Protein AF-A0A1H5UG19-F1 (afdb_monomer_lite)

Radius of gyration: 12.98 Å; chains: 1; bounding box: 30×17×34 Å

Sequence (73 aa):
MILFLLLNAAFLGSFVWLSLTGASLAVWAVWIVLWLAADYATMWLTGYAPPAWAFALAIAILAALWGGLALYT

pLDDT: mean 83.81, std 8.46, range [52.31, 91.88]

Foldseek 3Di:
DVQLVVLVVVLVVVLVVCLVVVHDPVVVVVSLVVSVVSNVVVCVVPVDDDDPVVSVVVVVVSCCVSVVSVVVD

Structure (mmCIF, N/CA/C/O backbone):
data_AF-A0A1H5UG19-F1
#
_entry.id   AF-A0A1H5UG19-F1
#
loop_
_atom_site.group_PDB
_atom_site.id
_atom_site.type_symbol
_atom_site.label_atom_id
_atom_site.label_alt_id
_atom_site.label_comp_id
_atom_site.label_asym_id
_atom_site.label_entity_id
_atom_site.label_seq_id
_atom_site.pdbx_PDB_ins_code
_atom_site.Cartn_x
_atom_site.Cartn_y
_atom_site.Cartn_z
_atom_site.occupancy
_atom_site.B_iso_or_equiv
_atom_site.auth_seq_id
_atom_site.auth_comp_id
_atom_site.auth_asym_id
_atom_site.auth_atom_id
_atom_site.pdbx_PDB_model_num
ATOM 1 N N . MET A 1 1 ? -8.551 5.430 14.344 1.00 75.62 1 MET A N 1
ATOM 2 C CA . MET A 1 1 ? -8.105 6.524 13.446 1.00 75.62 1 MET A CA 1
ATOM 3 C C . MET A 1 1 ? -6.587 6.650 13.343 1.00 75.62 1 MET A C 1
ATOM 5 O O . MET A 1 1 ? -6.098 6.546 12.232 1.00 75.62 1 MET A O 1
ATOM 9 N N . ILE A 1 2 ? -5.824 6.824 14.433 1.00 85.69 2 ILE A N 1
ATOM 10 C CA . ILE A 1 2 ? -4.358 7.012 14.322 1.00 85.69 2 ILE A CA 1
ATOM 11 C C . ILE A 1 2 ? -3.635 5.826 13.659 1.00 85.69 2 ILE A C 1
ATOM 13 O O . ILE A 1 2 ? -2.803 6.037 12.788 1.00 85.69 2 ILE A O 1
ATOM 17 N N . LEU A 1 3 ? -4.024 4.587 13.989 1.00 84.94 3 LEU A N 1
ATOM 18 C CA . LEU A 1 3 ? -3.456 3.376 13.386 1.00 84.94 3 LEU A CA 1
ATOM 19 C C . LEU A 1 3 ? -3.664 3.330 11.864 1.00 84.94 3 LEU A C 1
ATOM 21 O O . LEU A 1 3 ? -2.726 3.057 11.130 1.00 84.94 3 LEU A O 1
ATOM 25 N N . PHE A 1 4 ? -4.867 3.675 11.399 1.00 84.00 4 PHE A N 1
ATOM 26 C CA . PHE A 1 4 ? -5.202 3.759 9.974 1.00 84.00 4 PHE A CA 1
ATOM 27 C C . PHE A 1 4 ? -4.326 4.780 9.239 1.00 84.00 4 PHE A C 1
ATOM 29 O O . PHE A 1 4 ? -3.795 4.489 8.170 1.00 84.00 4 PHE A O 1
ATOM 36 N N . LEU A 1 5 ? -4.123 5.958 9.836 1.00 84.81 5 LEU A N 1
ATOM 37 C CA . LEU A 1 5 ? -3.285 7.006 9.252 1.00 84.81 5 LEU A CA 1
ATOM 38 C C . LEU A 1 5 ? -1.810 6.597 9.187 1.00 84.81 5 LEU A C 1
ATOM 40 O O . LEU A 1 5 ? -1.167 6.802 8.162 1.00 84.81 5 LEU A O 1
ATOM 44 N N . LEU A 1 6 ? -1.283 5.995 10.258 1.00 89.62 6 LEU A N 1
ATOM 45 C CA . LEU A 1 6 ? 0.102 5.517 10.302 1.00 89.62 6 LEU A CA 1
ATOM 46 C C . LEU A 1 6 ? 0.352 4.414 9.271 1.00 89.62 6 LEU A C 1
ATOM 48 O O . LEU A 1 6 ? 1.375 4.432 8.589 1.00 89.62 6 LEU A O 1
ATOM 52 N N . LEU A 1 7 ? -0.599 3.490 9.126 1.00 89.50 7 LEU A N 1
ATOM 53 C CA . LEU A 1 7 ? -0.522 2.412 8.150 1.00 89.50 7 LEU A CA 1
ATOM 54 C C . LEU A 1 7 ? -0.502 2.969 6.721 1.00 89.50 7 LEU A C 1
ATOM 56 O O . LEU A 1 7 ? 0.412 2.667 5.958 1.00 89.50 7 LEU A O 1
ATOM 60 N N . ASN A 1 8 ? -1.432 3.868 6.388 1.00 88.19 8 ASN A N 1
ATOM 61 C CA . ASN A 1 8 ? -1.485 4.501 5.069 1.00 88.19 8 ASN A CA 1
ATOM 62 C C . ASN A 1 8 ? -0.243 5.355 4.762 1.00 88.19 8 ASN A C 1
ATOM 64 O O . ASN A 1 8 ? 0.250 5.336 3.634 1.00 88.19 8 ASN A O 1
ATOM 68 N N . ALA A 1 9 ? 0.318 6.051 5.755 1.00 90.00 9 ALA A N 1
ATOM 69 C CA . ALA A 1 9 ? 1.570 6.789 5.589 1.00 90.00 9 ALA A CA 1
ATOM 70 C C . ALA A 1 9 ? 2.758 5.857 5.292 1.00 90.00 9 ALA A C 1
ATOM 72 O O . ALA A 1 9 ? 3.562 6.147 4.403 1.00 90.00 9 ALA A O 1
ATOM 73 N N . ALA A 1 10 ? 2.853 4.722 5.992 1.00 91.88 10 ALA A N 1
ATOM 74 C CA . ALA A 1 10 ? 3.885 3.718 5.738 1.00 91.88 10 ALA A CA 1
ATOM 75 C C . ALA A 1 10 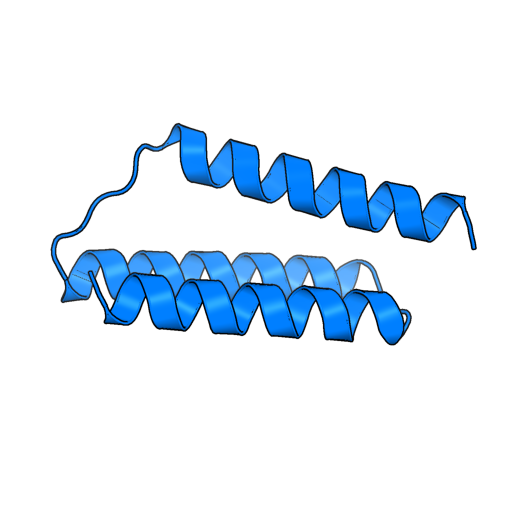? 3.755 3.117 4.329 1.00 91.88 10 ALA A C 1
ATOM 77 O O . ALA A 1 10 ? 4.753 2.999 3.612 1.00 91.88 10 ALA A O 1
ATOM 78 N N . PHE A 1 11 ? 2.527 2.811 3.897 1.00 91.44 11 PHE A N 1
ATOM 79 C CA . PHE A 1 11 ? 2.273 2.333 2.540 1.00 91.44 11 PHE A CA 1
ATOM 80 C C . PHE A 1 11 ? 2.676 3.371 1.491 1.00 91.44 11 PHE A C 1
ATOM 82 O O . PHE A 1 11 ? 3.443 3.037 0.588 1.00 91.44 11 PHE A O 1
ATOM 89 N N . LEU A 1 12 ? 2.294 4.639 1.647 1.00 89.50 12 LEU A N 1
ATOM 90 C CA . LEU A 1 12 ? 2.709 5.693 0.719 1.00 89.50 12 LEU A CA 1
ATOM 91 C C . LEU A 1 12 ? 4.241 5.828 0.629 1.00 89.50 12 LEU A C 1
ATOM 93 O O . LEU A 1 12 ? 4.786 5.924 -0.470 1.00 89.50 12 LEU A O 1
ATOM 97 N N . GLY A 1 13 ? 4.949 5.765 1.761 1.00 90.94 13 GLY A N 1
ATOM 98 C CA . GLY A 1 13 ? 6.416 5.766 1.777 1.00 90.94 13 GLY A CA 1
ATOM 99 C C . GLY A 1 13 ? 7.017 4.584 1.007 1.00 90.94 13 GLY A C 1
ATOM 100 O O . GLY A 1 13 ? 7.942 4.759 0.212 1.00 90.94 13 GLY A O 1
ATOM 101 N N . SER A 1 14 ? 6.451 3.386 1.174 1.00 89.94 14 SER A N 1
ATOM 102 C CA . SER A 1 14 ? 6.890 2.197 0.432 1.00 89.94 14 SER A CA 1
ATOM 103 C C . SER A 1 14 ? 6.563 2.254 -1.067 1.00 89.94 14 SER A C 1
ATOM 105 O O . SER A 1 14 ? 7.352 1.758 -1.866 1.00 89.94 14 SER A O 1
ATOM 107 N N . PHE A 1 15 ? 5.470 2.912 -1.472 1.00 88.38 15 PHE A N 1
ATOM 108 C CA . PHE A 1 15 ? 5.145 3.146 -2.884 1.00 88.38 15 PHE A CA 1
ATOM 109 C C . PHE A 1 15 ? 6.198 4.024 -3.570 1.00 88.38 15 PHE A C 1
ATOM 111 O O . PHE A 1 15 ? 6.643 3.712 -4.677 1.00 88.38 15 PHE A O 1
ATOM 118 N N . VAL A 1 16 ? 6.637 5.096 -2.900 1.00 86.25 16 VAL A N 1
ATOM 119 C CA . VAL A 1 16 ? 7.724 5.953 -3.399 1.00 86.25 16 VAL A CA 1
ATOM 120 C C . VAL A 1 16 ? 9.006 5.136 -3.549 1.00 86.25 16 VAL A C 1
ATOM 122 O O . VAL A 1 16 ? 9.640 5.176 -4.600 1.00 86.25 16 VAL A O 1
ATOM 125 N N . TRP A 1 17 ? 9.357 4.333 -2.543 1.00 88.00 17 TRP A N 1
ATOM 126 C CA . TRP A 1 17 ? 10.533 3.464 -2.609 1.00 88.00 17 TRP A CA 1
ATOM 127 C C . TRP A 1 17 ? 10.460 2.441 -3.759 1.00 88.00 17 TRP A C 1
ATOM 129 O O . TRP A 1 17 ? 11.427 2.290 -4.507 1.00 88.00 17 TRP A O 1
ATOM 139 N N . LEU A 1 18 ? 9.312 1.785 -3.965 1.00 86.94 18 LEU A N 1
ATOM 140 C CA . LEU A 1 18 ? 9.101 0.852 -5.083 1.00 86.94 18 LEU A CA 1
ATOM 141 C C . LEU A 1 18 ? 9.219 1.538 -6.449 1.00 86.94 18 LEU A C 1
ATOM 143 O O . LEU A 1 18 ? 9.792 0.976 -7.381 1.00 86.94 18 LEU A O 1
ATOM 147 N N . SER A 1 19 ? 8.708 2.763 -6.557 1.00 82.44 19 SER A N 1
ATOM 148 C CA . SER A 1 19 ? 8.774 3.558 -7.785 1.00 82.44 19 SER A CA 1
ATOM 149 C C . SER A 1 19 ? 10.213 3.957 -8.136 1.00 82.44 19 SER A C 1
ATOM 151 O O . SER A 1 19 ? 10.591 3.939 -9.302 1.00 82.44 19 SER A O 1
ATOM 153 N N . LEU A 1 20 ? 11.040 4.258 -7.131 1.00 84.06 20 LEU A N 1
ATOM 154 C CA . LEU A 1 20 ? 12.448 4.633 -7.316 1.00 84.06 20 LEU A CA 1
ATOM 155 C C . LEU A 1 20 ? 13.375 3.441 -7.589 1.00 84.06 20 LEU A C 1
ATOM 157 O O . LEU A 1 20 ? 14.462 3.620 -8.130 1.00 84.06 20 LEU A O 1
ATOM 161 N N . THR A 1 21 ? 12.975 2.233 -7.195 1.00 85.75 21 THR A N 1
ATOM 162 C CA . THR A 1 21 ? 13.792 1.015 -7.330 1.00 85.75 21 THR A CA 1
ATOM 163 C C . THR A 1 21 ? 13.528 0.242 -8.622 1.00 85.75 21 THR A C 1
ATOM 165 O O . THR A 1 21 ? 14.170 -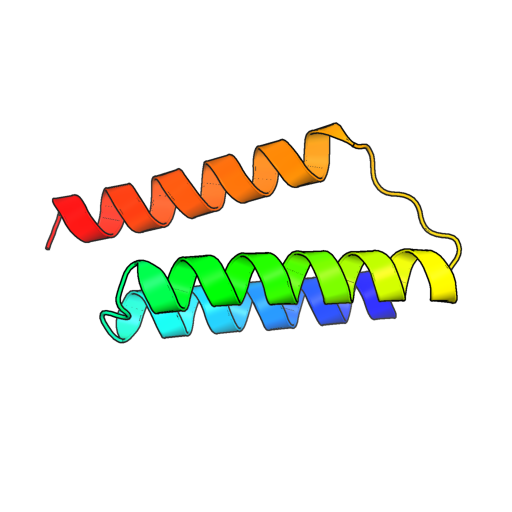0.780 -8.855 1.00 85.75 21 THR A O 1
ATOM 168 N N . GLY A 1 22 ? 12.607 0.711 -9.473 1.00 74.94 22 GLY A N 1
ATOM 169 C CA . GLY A 1 22 ? 12.255 0.029 -10.722 1.00 74.94 22 GLY A CA 1
ATOM 170 C C . GLY A 1 22 ? 11.592 -1.332 -10.492 1.00 74.94 22 GLY A C 1
ATOM 171 O O . GLY A 1 22 ? 11.797 -2.264 -11.270 1.00 74.94 22 GLY A O 1
ATOM 172 N N . ALA A 1 23 ? 10.837 -1.478 -9.397 1.00 82.44 23 ALA A N 1
ATOM 173 C CA . ALA A 1 23 ? 10.174 -2.730 -9.055 1.00 82.44 23 ALA A CA 1
ATOM 174 C C . ALA A 1 23 ? 9.237 -3.207 -10.182 1.00 82.44 23 ALA A C 1
ATOM 176 O O . ALA A 1 23 ? 8.536 -2.414 -10.812 1.00 82.44 23 ALA A O 1
ATOM 177 N N . SER A 1 24 ? 9.207 -4.522 -10.423 1.00 85.06 24 SER A N 1
ATOM 178 C CA . SER A 1 24 ? 8.381 -5.103 -11.485 1.00 85.06 24 SER A CA 1
ATOM 179 C C . SER A 1 24 ? 6.882 -4.962 -11.199 1.00 85.06 24 SER A C 1
ATOM 181 O O . SER A 1 24 ? 6.452 -4.873 -10.045 1.00 85.06 24 SER A O 1
ATOM 183 N N . LEU A 1 25 ? 6.063 -5.044 -12.254 1.00 80.75 25 LEU A N 1
ATOM 184 C CA . LEU A 1 25 ? 4.600 -5.009 -12.141 1.00 80.75 25 LEU A CA 1
ATOM 185 C C . LEU A 1 25 ? 4.057 -6.081 -11.177 1.00 80.75 25 LEU A C 1
ATOM 187 O O . LEU A 1 25 ? 3.096 -5.837 -10.453 1.00 80.75 25 LEU A O 1
ATOM 191 N N . ALA A 1 26 ? 4.688 -7.259 -11.133 1.00 85.69 26 ALA A N 1
ATOM 192 C CA . ALA A 1 26 ? 4.298 -8.334 -10.224 1.00 85.69 26 ALA A CA 1
ATOM 193 C C . ALA A 1 26 ? 4.511 -7.947 -8.751 1.00 85.69 26 ALA A C 1
ATOM 195 O O . ALA A 1 26 ? 3.637 -8.184 -7.920 1.00 85.69 26 ALA A O 1
ATOM 196 N N . VAL A 1 27 ? 5.643 -7.309 -8.432 1.00 88.50 27 VAL A N 1
ATOM 197 C CA . VAL A 1 27 ? 5.925 -6.808 -7.077 1.00 88.50 27 VAL A CA 1
ATOM 198 C C . VAL A 1 27 ? 4.926 -5.718 -6.696 1.00 88.50 27 VAL A C 1
ATOM 200 O O . VAL A 1 27 ? 4.402 -5.725 -5.584 1.00 88.50 27 VAL A O 1
ATOM 203 N N . TRP A 1 28 ? 4.605 -4.825 -7.633 1.00 86.62 28 TRP A N 1
ATOM 204 C CA . TRP A 1 28 ? 3.613 -3.774 -7.421 1.00 86.62 28 TRP A CA 1
ATOM 205 C C . TRP A 1 28 ? 2.205 -4.332 -7.154 1.00 86.62 28 TRP A C 1
ATOM 207 O O . TRP A 1 28 ? 1.524 -3.894 -6.226 1.00 86.62 28 TRP A O 1
ATOM 217 N N . ALA A 1 29 ? 1.786 -5.358 -7.901 1.00 84.19 29 ALA A N 1
ATOM 218 C CA . ALA A 1 29 ? 0.502 -6.024 -7.692 1.00 84.19 29 ALA A CA 1
ATOM 219 C C . ALA A 1 29 ? 0.414 -6.692 -6.308 1.00 8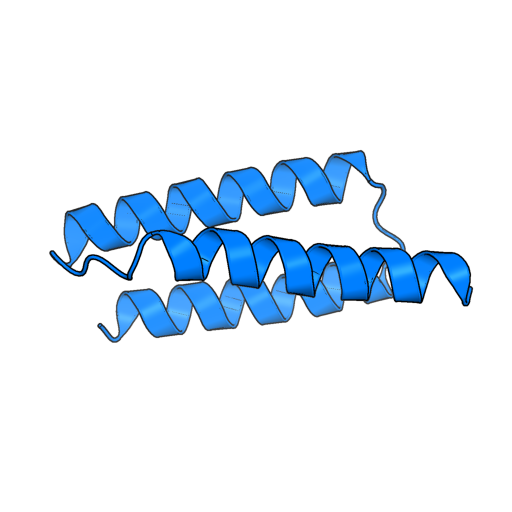4.19 29 ALA A C 1
ATOM 221 O O . ALA A 1 29 ? -0.579 -6.519 -5.602 1.00 84.19 29 ALA A O 1
ATOM 222 N N . VAL A 1 30 ? 1.467 -7.406 -5.890 1.00 91.31 30 VAL A N 1
ATOM 223 C CA . VAL A 1 30 ? 1.545 -8.002 -4.544 1.00 91.31 30 VAL A CA 1
ATOM 224 C C . VAL A 1 30 ? 1.478 -6.919 -3.468 1.00 91.31 30 VAL A C 1
ATOM 226 O O . VAL A 1 30 ? 0.760 -7.075 -2.481 1.00 91.31 30 VAL A O 1
ATOM 229 N N . TRP A 1 31 ? 2.177 -5.803 -3.671 1.00 91.88 31 TRP A N 1
ATOM 230 C CA . TRP A 1 31 ? 2.177 -4.681 -2.739 1.00 91.88 31 TRP A CA 1
ATOM 231 C C . TRP A 1 31 ? 0.772 -4.097 -2.516 1.00 91.88 31 TRP A C 1
ATOM 233 O O . TRP A 1 31 ? 0.377 -3.908 -1.364 1.00 91.88 31 TRP A O 1
ATOM 243 N N . ILE A 1 32 ? -0.023 -3.899 -3.576 1.00 88.38 32 ILE A N 1
ATOM 244 C CA . ILE A 1 32 ? -1.416 -3.428 -3.443 1.00 88.38 32 ILE A CA 1
ATOM 245 C C . ILE A 1 32 ? -2.265 -4.400 -2.630 1.00 88.38 32 ILE A C 1
ATOM 247 O O . ILE A 1 32 ? -3.042 -3.973 -1.777 1.00 88.38 32 ILE A O 1
ATOM 251 N N . VAL A 1 33 ? -2.133 -5.703 -2.883 1.00 91.25 33 VAL A N 1
ATOM 252 C CA . VAL A 1 33 ? -2.906 -6.720 -2.155 1.00 91.25 33 VAL A CA 1
ATOM 253 C C . VAL A 1 33 ? -2.570 -6.687 -0.664 1.00 91.25 33 VAL A C 1
ATOM 255 O O . VAL A 1 33 ? -3.475 -6.737 0.170 1.00 91.25 33 VAL A O 1
ATOM 258 N N . LEU A 1 34 ? -1.286 -6.551 -0.321 1.00 91.75 34 LEU A N 1
ATOM 259 C CA . LEU A 1 34 ? -0.847 -6.428 1.069 1.00 91.75 34 LEU A CA 1
ATOM 260 C C . LEU A 1 34 ? -1.360 -5.143 1.725 1.00 91.75 34 LEU A C 1
ATOM 262 O O . LEU A 1 34 ? -1.773 -5.186 2.885 1.00 91.75 34 LEU A O 1
ATOM 266 N N . TRP A 1 35 ? -1.385 -4.028 0.991 1.00 91.38 35 TRP A N 1
ATOM 267 C CA . TRP A 1 35 ? -1.976 -2.780 1.472 1.00 91.38 35 TRP A CA 1
ATOM 268 C C . TRP A 1 35 ? -3.457 -2.937 1.797 1.00 91.38 35 TRP A C 1
ATOM 270 O O . TRP A 1 35 ? -3.865 -2.651 2.921 1.00 91.38 35 TRP A O 1
ATOM 280 N N . LEU A 1 36 ? -4.242 -3.476 0.863 1.00 88.00 36 LEU A N 1
ATOM 281 C CA . LEU A 1 36 ? -5.674 -3.697 1.061 1.00 88.00 36 LEU A CA 1
ATOM 282 C C . LEU A 1 36 ? -5.959 -4.631 2.243 1.00 88.00 36 LEU A C 1
ATOM 284 O O . LEU A 1 36 ? -6.857 -4.356 3.037 1.00 88.00 36 LEU A O 1
ATOM 288 N N . ALA A 1 37 ? -5.187 -5.710 2.393 1.00 91.00 37 ALA A N 1
ATOM 289 C CA . ALA A 1 37 ? -5.336 -6.634 3.515 1.00 91.00 37 ALA A CA 1
ATOM 290 C C . ALA A 1 37 ? -5.063 -5.949 4.866 1.00 91.00 37 ALA A C 1
ATOM 292 O O . ALA A 1 37 ? -5.803 -6.151 5.831 1.00 91.00 37 ALA A O 1
ATOM 293 N N . ALA A 1 38 ? -4.023 -5.118 4.931 1.00 90.44 38 ALA A N 1
ATOM 294 C CA . ALA A 1 38 ? -3.643 -4.394 6.136 1.00 90.44 38 ALA A CA 1
ATOM 295 C C . ALA A 1 38 ? -4.643 -3.276 6.493 1.00 90.44 38 ALA A C 1
ATOM 297 O O . ALA A 1 38 ? -4.981 -3.095 7.669 1.00 90.44 38 ALA A O 1
ATOM 298 N N . ASP A 1 39 ? -5.172 -2.571 5.491 1.00 88.12 39 ASP A N 1
ATOM 299 C CA . ASP A 1 39 ? -6.229 -1.579 5.687 1.00 88.12 39 ASP A CA 1
ATOM 300 C C . ASP A 1 39 ? -7.512 -2.252 6.182 1.00 88.12 39 ASP A C 1
ATOM 302 O O . ASP A 1 39 ? -8.085 -1.821 7.183 1.00 88.12 39 ASP A O 1
ATOM 306 N N . TYR A 1 40 ? -7.901 -3.378 5.578 1.00 86.88 40 TYR A N 1
ATOM 307 C CA . TYR A 1 40 ? -9.061 -4.154 6.012 1.00 86.88 40 TYR A CA 1
ATOM 308 C C . TYR A 1 40 ? -8.916 -4.662 7.455 1.00 86.88 40 TYR A C 1
ATOM 310 O O . TYR A 1 40 ? -9.839 -4.519 8.259 1.00 86.88 40 TYR A O 1
ATOM 318 N N . ALA A 1 41 ? -7.743 -5.181 7.830 1.00 89.69 41 ALA A N 1
ATOM 319 C CA . ALA A 1 41 ? -7.458 -5.569 9.212 1.00 89.69 41 ALA A CA 1
ATOM 320 C C . ALA A 1 41 ? -7.571 -4.374 10.175 1.00 89.69 41 ALA A C 1
ATOM 322 O O . ALA A 1 41 ? -8.130 -4.492 11.267 1.00 89.69 41 ALA A O 1
ATOM 323 N N . THR A 1 42 ? -7.101 -3.198 9.759 1.00 89.06 42 THR A N 1
ATOM 324 C CA . THR A 1 42 ? -7.199 -1.976 10.565 1.00 89.06 42 THR A CA 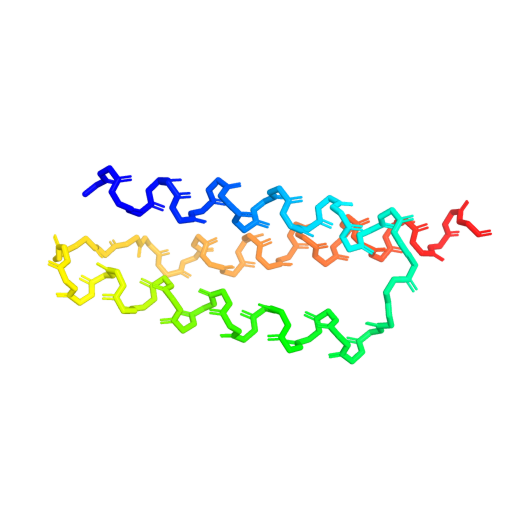1
ATOM 325 C C . THR A 1 42 ? -8.642 -1.502 10.721 1.00 89.06 42 THR A C 1
ATOM 327 O O . THR A 1 42 ? -9.023 -1.056 11.807 1.00 89.06 42 THR A O 1
ATOM 330 N N . MET A 1 43 ? -9.467 -1.625 9.680 1.00 88.62 43 MET A N 1
ATOM 331 C CA . MET A 1 43 ? -10.904 -1.342 9.747 1.00 88.62 43 MET A CA 1
ATOM 332 C C . MET A 1 43 ? -11.585 -2.246 10.783 1.00 88.62 43 MET A C 1
ATOM 334 O O . MET A 1 43 ? -12.295 -1.742 11.653 1.00 88.62 43 MET A O 1
ATOM 338 N N . TRP A 1 44 ? -11.287 -3.551 10.769 1.00 87.88 44 TRP A N 1
ATOM 339 C CA . TRP A 1 44 ? -11.781 -4.512 11.764 1.00 87.88 44 TRP A CA 1
ATOM 340 C C . TRP A 1 44 ? -11.372 -4.157 13.196 1.00 87.88 44 TRP A C 1
ATOM 342 O O . TRP A 1 44 ? -12.203 -4.193 14.101 1.00 87.88 44 TRP A O 1
ATOM 352 N N . LEU A 1 45 ? -10.107 -3.787 13.408 1.00 90.06 45 LEU A N 1
ATOM 353 C CA . LEU A 1 45 ? -9.585 -3.466 14.741 1.00 90.06 45 LEU A CA 1
ATOM 354 C C . LEU A 1 45 ? -10.083 -2.123 15.284 1.00 90.06 45 LEU A C 1
ATOM 356 O O . LEU A 1 45 ? -10.159 -1.939 16.497 1.00 90.06 45 LEU A O 1
ATOM 360 N N . THR A 1 46 ? -10.368 -1.161 14.406 1.00 87.88 46 THR A N 1
ATOM 361 C CA . THR A 1 46 ? -10.663 0.223 14.814 1.00 87.88 46 THR A CA 1
ATOM 362 C C . THR A 1 46 ? -12.122 0.632 14.640 1.00 87.88 46 THR A C 1
ATOM 364 O O . THR A 1 46 ? -12.478 1.735 15.055 1.00 87.88 46 THR A O 1
ATOM 367 N N . GLY A 1 47 ? -12.953 -0.205 14.011 1.00 85.38 47 GLY A N 1
ATOM 368 C CA . GLY A 1 47 ? -14.341 0.115 13.660 1.00 85.38 47 GLY A CA 1
ATOM 369 C C . GLY A 1 47 ? -14.479 1.241 12.628 1.00 85.38 47 GLY A C 1
ATOM 370 O O . GLY A 1 47 ? -15.586 1.694 12.346 1.00 85.38 47 GLY A O 1
ATOM 371 N N . TYR A 1 48 ? -13.364 1.725 12.075 1.00 84.19 48 TYR A N 1
ATOM 372 C CA . TYR A 1 48 ? -13.349 2.769 11.062 1.00 84.19 48 TYR A CA 1
ATOM 373 C C . TYR A 1 48 ? -13.643 2.159 9.693 1.00 84.19 48 TYR A C 1
ATOM 375 O O . TYR A 1 48 ? -12.949 1.243 9.266 1.00 84.19 48 TYR A O 1
ATOM 383 N N . ALA A 1 49 ? -14.645 2.692 8.995 1.00 83.69 49 ALA A N 1
ATOM 384 C CA . ALA A 1 49 ? -15.012 2.271 7.650 1.00 83.69 49 ALA A CA 1
ATOM 385 C C . ALA A 1 49 ? -14.896 3.461 6.681 1.00 83.69 49 ALA A C 1
ATOM 387 O O . ALA A 1 49 ? -15.827 4.268 6.596 1.00 83.69 49 ALA A O 1
ATOM 388 N N . PRO A 1 50 ? -13.761 3.623 5.976 1.00 77.56 50 PRO A N 1
ATOM 389 C CA . PRO A 1 50 ? -13.649 4.621 4.924 1.00 77.56 50 PRO A CA 1
ATOM 390 C C . PRO A 1 50 ? -14.652 4.347 3.788 1.00 77.56 50 PRO A C 1
ATOM 392 O O . PRO A 1 50 ? -15.052 3.199 3.571 1.00 77.56 50 PRO A O 1
ATOM 395 N N . PRO A 1 51 ? -15.067 5.384 3.040 1.00 83.56 51 PRO A N 1
ATOM 396 C CA . PRO A 1 51 ? -15.986 5.220 1.919 1.00 83.56 51 PRO A CA 1
ATOM 397 C C . PRO A 1 51 ? -15.432 4.260 0.860 1.00 83.56 51 PRO A C 1
ATOM 399 O O . PRO A 1 51 ? -14.267 4.360 0.481 1.00 83.56 51 PRO A O 1
ATOM 402 N N . ALA A 1 52 ? -16.278 3.386 0.307 1.00 77.69 52 ALA A N 1
ATOM 403 C CA . ALA A 1 52 ? -15.856 2.372 -0.668 1.00 77.69 52 ALA A CA 1
ATOM 404 C C . ALA A 1 52 ? -15.163 2.957 -1.919 1.00 77.69 52 ALA A C 1
ATOM 406 O O . 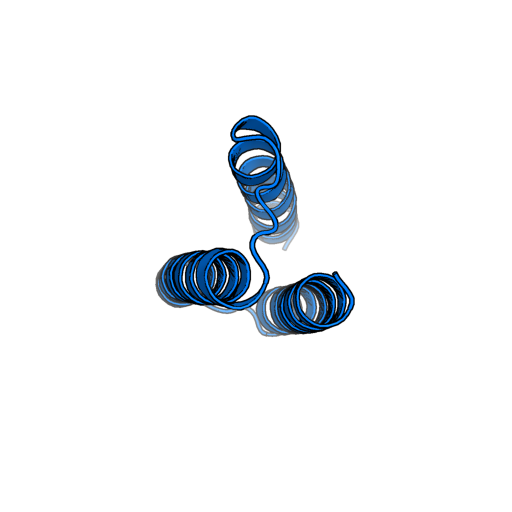ALA A 1 52 ? -14.252 2.345 -2.472 1.00 77.69 52 ALA A O 1
ATOM 407 N N . TRP A 1 53 ? -15.548 4.167 -2.342 1.00 81.00 53 TRP A N 1
ATOM 408 C CA . TRP A 1 53 ? -14.925 4.859 -3.475 1.00 81.00 53 TRP A CA 1
ATOM 409 C C . TRP A 1 53 ? -13.491 5.324 -3.190 1.00 81.00 53 TRP A C 1
ATOM 411 O O . TRP A 1 53 ? -12.714 5.488 -4.129 1.00 81.00 53 TRP A O 1
ATOM 421 N N . ALA A 1 54 ? -13.120 5.526 -1.921 1.00 83.00 54 ALA A N 1
ATOM 422 C CA . ALA A 1 54 ? -11.806 6.045 -1.549 1.00 83.00 54 ALA A CA 1
ATOM 423 C C . ALA A 1 54 ? -10.692 5.053 -1.912 1.00 83.00 54 ALA A C 1
ATOM 425 O O . ALA A 1 54 ? -9.658 5.458 -2.438 1.00 83.00 54 ALA A O 1
ATOM 426 N N . PHE A 1 55 ? -10.940 3.753 -1.727 1.00 80.88 55 PHE A N 1
ATOM 427 C CA . PHE A 1 55 ? -10.016 2.696 -2.140 1.00 80.88 55 PHE A CA 1
ATOM 428 C C . PHE A 1 55 ? -9.809 2.669 -3.653 1.00 80.88 55 PHE A C 1
ATOM 430 O O . PHE A 1 55 ? -8.674 2.658 -4.125 1.00 80.88 55 PHE A O 1
ATOM 437 N N . ALA A 1 56 ? -10.903 2.704 -4.419 1.00 83.88 56 ALA A N 1
ATOM 438 C CA . ALA A 1 56 ? -10.837 2.700 -5.877 1.00 83.88 56 ALA A CA 1
ATOM 439 C C . ALA A 1 56 ? -10.092 3.934 -6.413 1.00 83.88 56 ALA A C 1
ATOM 441 O O . ALA A 1 56 ? -9.248 3.809 -7.300 1.00 83.88 56 ALA A O 1
ATOM 442 N N . LEU A 1 57 ? -10.357 5.111 -5.835 1.00 87.81 57 LEU A N 1
ATOM 443 C CA . LEU A 1 57 ? -9.674 6.351 -6.196 1.00 87.81 57 LEU A CA 1
ATOM 444 C C . LEU A 1 57 ? -8.173 6.282 -5.891 1.00 87.81 57 LEU A C 1
ATOM 446 O O . LEU A 1 57 ? -7.362 6.654 -6.735 1.00 87.81 57 LEU A O 1
ATOM 450 N N . ALA A 1 58 ? -7.796 5.788 -4.712 1.00 87.12 58 ALA A N 1
ATOM 451 C CA . ALA A 1 58 ? -6.397 5.654 -4.329 1.00 87.12 58 ALA A CA 1
ATOM 452 C C . ALA A 1 58 ? -5.642 4.692 -5.260 1.00 87.12 58 ALA A C 1
ATOM 454 O O . ALA A 1 58 ? -4.576 5.045 -5.758 1.00 87.12 58 ALA A O 1
ATOM 455 N N . ILE A 1 59 ? -6.220 3.528 -5.579 1.00 85.19 59 ILE A N 1
ATOM 456 C CA . ILE A 1 59 ? -5.630 2.586 -6.544 1.00 85.19 59 ILE A CA 1
ATOM 457 C C . ILE A 1 59 ? -5.471 3.245 -7.919 1.00 85.19 59 ILE A C 1
ATOM 459 O O . ILE A 1 59 ? -4.412 3.114 -8.529 1.00 85.19 59 ILE A O 1
ATOM 463 N N . ALA A 1 60 ? -6.478 3.982 -8.397 1.00 86.88 60 ALA A N 1
ATOM 464 C CA . ALA A 1 60 ? -6.415 4.666 -9.688 1.00 86.88 60 ALA A CA 1
ATOM 465 C C . ALA A 1 60 ? -5.301 5.724 -9.736 1.00 86.88 60 ALA A C 1
ATOM 467 O O . ALA A 1 60 ? -4.550 5.779 -10.709 1.00 86.88 60 ALA A O 1
ATOM 468 N N . ILE A 1 61 ? -5.155 6.528 -8.677 1.00 87.44 61 ILE A N 1
ATOM 469 C CA . ILE A 1 61 ? -4.082 7.526 -8.563 1.00 87.44 61 ILE A CA 1
ATOM 470 C C . ILE A 1 61 ? -2.716 6.837 -8.558 1.00 87.44 61 ILE A C 1
ATOM 472 O O . ILE A 1 61 ? -1.838 7.221 -9.325 1.00 87.44 61 ILE A O 1
ATOM 476 N N . LEU A 1 62 ? -2.535 5.805 -7.731 1.00 84.62 62 LEU A N 1
ATOM 477 C CA . LEU A 1 62 ? -1.263 5.086 -7.631 1.00 84.62 62 LEU A CA 1
ATOM 478 C C . LEU A 1 62 ? -0.900 4.387 -8.949 1.00 84.62 62 LEU A C 1
ATOM 480 O O . LEU A 1 62 ? 0.260 4.418 -9.354 1.00 84.62 62 LEU A O 1
ATOM 48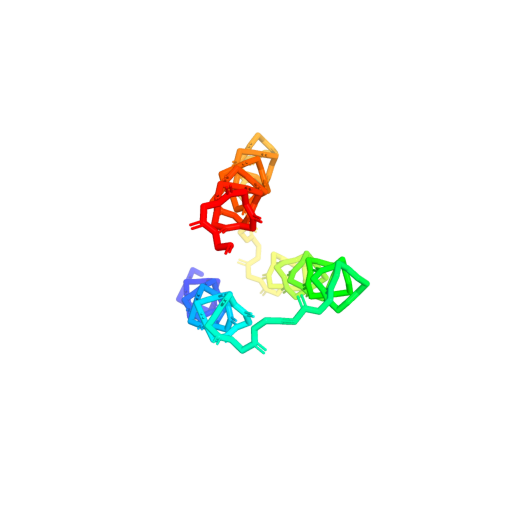4 N N . ALA A 1 63 ? -1.884 3.812 -9.646 1.00 82.88 63 ALA A N 1
ATOM 485 C CA . ALA A 1 63 ? -1.701 3.213 -10.966 1.00 82.88 63 ALA A CA 1
ATOM 486 C C . ALA A 1 63 ? -1.307 4.259 -12.019 1.00 82.88 63 ALA A C 1
ATOM 488 O O . ALA A 1 63 ? -0.390 4.020 -12.801 1.00 82.88 63 ALA A O 1
ATOM 489 N N . ALA A 1 64 ? -1.962 5.425 -12.025 1.00 84.19 64 ALA A N 1
ATOM 490 C CA . ALA A 1 64 ? -1.633 6.519 -12.935 1.00 84.19 64 ALA A CA 1
ATOM 491 C C . ALA A 1 64 ? -0.236 7.094 -12.661 1.00 84.19 64 ALA A C 1
ATOM 493 O O . ALA A 1 64 ? 0.496 7.385 -13.602 1.00 84.19 64 ALA A O 1
ATOM 494 N N . LEU A 1 65 ? 0.155 7.218 -11.390 1.00 82.31 65 LEU A N 1
ATOM 495 C CA . LEU A 1 65 ? 1.488 7.675 -10.999 1.00 82.31 65 LEU A CA 1
ATOM 496 C C . LEU A 1 65 ? 2.571 6.679 -11.417 1.00 82.31 65 LEU A C 1
ATOM 498 O O . LEU A 1 65 ? 3.568 7.094 -11.997 1.00 82.31 65 LEU A O 1
ATOM 502 N N . TRP A 1 66 ? 2.371 5.381 -11.173 1.00 77.38 66 TRP A N 1
ATOM 503 C CA . TRP A 1 66 ? 3.341 4.351 -11.551 1.00 77.38 66 TRP A CA 1
ATOM 504 C C . TRP A 1 66 ? 3.415 4.158 -13.070 1.00 77.38 66 TRP A C 1
ATOM 506 O O . TRP A 1 66 ? 4.505 4.137 -13.632 1.00 77.38 66 TRP A O 1
ATOM 516 N N . GLY A 1 67 ? 2.264 4.090 -13.748 1.00 73.25 67 GLY A N 1
ATOM 517 C CA . GLY A 1 67 ? 2.186 3.996 -15.207 1.00 73.25 67 GLY A CA 1
ATOM 518 C C . GLY A 1 67 ? 2.729 5.243 -15.903 1.00 73.25 67 GLY A C 1
ATOM 519 O O . GLY A 1 67 ? 3.425 5.124 -16.902 1.00 73.25 67 GLY A O 1
ATOM 520 N N . GLY A 1 68 ? 2.483 6.431 -15.346 1.00 69.81 68 GLY A N 1
ATOM 521 C CA . GLY A 1 68 ? 3.128 7.663 -15.783 1.00 69.81 68 GLY A CA 1
ATOM 522 C C . GLY A 1 68 ? 4.645 7.560 -15.649 1.00 69.81 68 GLY A C 1
ATOM 523 O O . GLY A 1 68 ? 5.346 7.734 -16.638 1.00 69.81 68 GLY A O 1
ATOM 524 N N . LEU A 1 69 ? 5.156 7.201 -14.468 1.00 63.00 69 LEU A N 1
ATOM 525 C CA . LEU A 1 69 ? 6.598 7.066 -14.240 1.00 63.00 69 LEU A CA 1
ATOM 526 C C . LEU A 1 69 ? 7.253 6.060 -15.200 1.00 63.00 69 LEU A C 1
ATOM 528 O O . LEU A 1 69 ? 8.283 6.373 -15.781 1.00 63.00 69 LEU A O 1
ATOM 532 N N . ALA A 1 70 ? 6.630 4.897 -15.411 1.00 59.31 70 ALA A N 1
ATOM 533 C CA . ALA A 1 70 ? 7.133 3.840 -16.288 1.00 59.31 70 ALA A CA 1
ATOM 534 C C . ALA A 1 70 ? 7.115 4.203 -17.786 1.00 59.31 70 ALA A C 1
ATOM 536 O O . ALA A 1 70 ? 7.819 3.572 -18.567 1.00 59.31 70 ALA A O 1
ATOM 537 N N . LEU A 1 71 ? 6.305 5.185 -18.200 1.00 58.84 71 LEU A N 1
ATOM 538 C CA . LEU A 1 71 ? 6.245 5.677 -19.583 1.00 58.84 71 LEU A CA 1
ATOM 539 C C . LEU A 1 71 ? 7.194 6.861 -19.846 1.00 58.84 71 LEU A C 1
ATOM 541 O O . LEU A 1 71 ? 7.417 7.199 -21.008 1.00 58.84 71 LEU A O 1
ATOM 545 N N . TYR A 1 72 ? 7.725 7.501 -18.797 1.00 54.97 72 TYR A N 1
ATOM 546 C CA . TYR A 1 72 ? 8.662 8.632 -18.892 1.00 54.97 72 TYR A CA 1
ATOM 547 C C . TYR A 1 72 ? 10.127 8.257 -18.589 1.00 54.97 72 TYR A C 1
ATOM 549 O O . TYR A 1 72 ? 10.995 9.128 -18.675 1.00 54.97 72 TYR A O 1
ATOM 557 N N . THR A 1 73 ? 10.406 6.998 -18.240 1.00 52.31 73 THR A N 1
ATOM 558 C CA . THR A 1 73 ? 11.755 6.409 -18.110 1.00 52.31 73 THR A CA 1
ATOM 559 C C . THR A 1 73 ? 12.084 5.537 -19.308 1.00 52.31 73 THR A C 1
ATOM 561 O O . THR A 1 73 ? 13.228 5.623 -19.800 1.00 52.31 73 THR A O 1
#

Organism: NCBI:txid488547

Secondary structure (DSSP, 8-state):
-HHHHHHHHHHHHHHHHHHHTT--HHHHHHHHHHHHHHHHHHHHHH-----HHHHHHHHHHHHHHHHHHHHH-